Protein AF-M1BU02-F1 (afdb_monomer)

Sequence (91 aa):
MASSAEQEFAAQCRANLNRVPRCRNLWDTKMASRVGDKLGDRLSEVGVHNVEIDVEEELNRPVHYRQMVAPLFESVKRKGIAVVGADKLVF

Structure (mmCIF, N/CA/C/O backbone):
data_AF-M1BU02-F1
#
_entry.id   AF-M1BU02-F1
#
loop_
_atom_site.group_PDB
_atom_site.id
_atom_site.type_symbol
_atom_site.label_atom_id
_atom_site.label_alt_id
_atom_site.label_comp_id
_atom_site.label_asym_id
_atom_site.label_entity_id
_atom_site.label_seq_id
_atom_site.pdbx_PDB_ins_code
_atom_site.Cartn_x
_atom_site.Cartn_y
_atom_site.Cartn_z
_atom_site.occupancy
_atom_site.B_iso_or_equiv
_atom_site.auth_seq_id
_atom_site.auth_comp_id
_atom_site.auth_asym_id
_atom_site.auth_atom_id
_atom_site.pdbx_PDB_model_num
ATOM 1 N N . MET A 1 1 ? -7.107 10.014 2.689 1.00 84.44 1 MET A N 1
ATOM 2 C CA . MET A 1 1 ? -5.843 10.170 1.933 1.00 84.44 1 MET A CA 1
ATOM 3 C C . MET A 1 1 ? -4.694 9.738 2.833 1.00 84.44 1 MET A C 1
ATOM 5 O O . MET A 1 1 ? -4.784 10.001 4.027 1.00 84.44 1 MET A O 1
ATOM 9 N N . ALA A 1 2 ? -3.690 9.050 2.284 1.00 85.38 2 ALA A N 1
ATOM 10 C CA . ALA A 1 2 ? -2.460 8.671 2.981 1.00 85.38 2 ALA A CA 1
ATOM 11 C C . ALA A 1 2 ? -1.266 8.938 2.048 1.00 85.38 2 ALA A C 1
ATOM 13 O O . ALA A 1 2 ? -1.269 8.471 0.91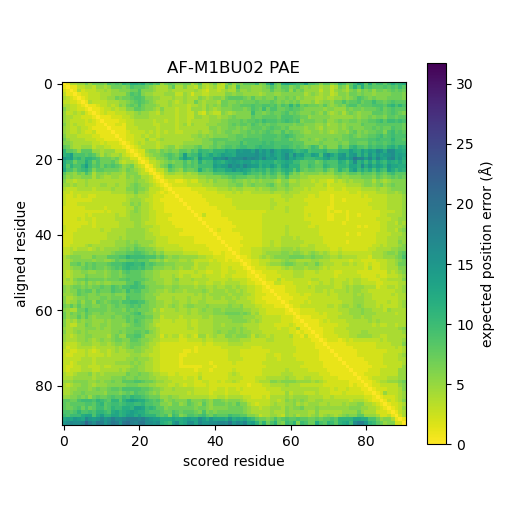0 1.00 85.38 2 ALA A O 1
ATOM 14 N N . SER A 1 3 ? -0.276 9.708 2.496 1.00 87.62 3 SER A N 1
ATOM 15 C CA . SER A 1 3 ? 0.893 10.092 1.692 1.00 87.62 3 SER A CA 1
ATOM 16 C C . SER A 1 3 ? 2.177 10.134 2.516 1.00 87.62 3 SER A C 1
ATOM 18 O O . SER A 1 3 ? 2.161 10.514 3.684 1.00 87.62 3 SER A O 1
ATOM 20 N N . SER A 1 4 ? 3.317 9.833 1.886 1.00 83.94 4 SER A N 1
ATOM 21 C CA . SER A 1 4 ? 4.650 9.959 2.497 1.00 83.94 4 SER A CA 1
ATOM 22 C C . SER A 1 4 ? 5.037 11.402 2.851 1.00 83.94 4 SER A C 1
ATOM 24 O O . SER A 1 4 ? 5.985 11.613 3.608 1.00 83.94 4 SER A O 1
ATOM 26 N N . ALA A 1 5 ? 4.310 12.400 2.335 1.00 83.44 5 ALA A N 1
ATOM 27 C CA . ALA A 1 5 ? 4.505 13.812 2.666 1.00 83.44 5 ALA A CA 1
ATOM 28 C C . ALA A 1 5 ? 3.906 14.215 4.028 1.00 83.44 5 ALA A C 1
ATOM 30 O O . ALA A 1 5 ? 4.141 15.328 4.501 1.00 83.44 5 ALA A O 1
ATOM 31 N N . GLU A 1 6 ? 3.126 13.342 4.665 1.00 87.19 6 GLU A N 1
ATOM 32 C CA . GLU A 1 6 ? 2.483 13.655 5.938 1.00 87.19 6 GLU A CA 1
ATOM 33 C C . GLU A 1 6 ? 3.486 13.732 7.099 1.00 87.19 6 GLU A C 1
ATOM 35 O O . GLU A 1 6 ? 4.530 13.070 7.123 1.00 87.19 6 GLU A O 1
ATOM 40 N N . GLN A 1 7 ? 3.153 14.545 8.105 1.00 84.31 7 GLN A N 1
ATOM 41 C CA . GLN A 1 7 ? 4.049 14.877 9.217 1.00 84.31 7 GLN A CA 1
ATOM 42 C C . GLN A 1 7 ? 4.542 13.644 9.997 1.00 84.31 7 GLN A C 1
ATOM 44 O O . GLN A 1 7 ? 5.682 13.620 10.459 1.00 84.31 7 GLN A O 1
ATOM 49 N N . GLU A 1 8 ? 3.723 12.596 10.087 1.00 85.50 8 GLU A N 1
ATOM 50 C CA . GLU A 1 8 ? 4.040 11.322 10.751 1.00 85.50 8 GLU A CA 1
ATOM 51 C C . GLU A 1 8 ? 5.175 10.533 10.067 1.00 85.50 8 GLU A C 1
ATOM 53 O O . GLU A 1 8 ? 5.852 9.712 10.700 1.00 85.50 8 GLU A O 1
ATOM 58 N N . PHE A 1 9 ? 5.414 10.795 8.779 1.00 86.38 9 PHE A N 1
ATOM 59 C CA . PHE A 1 9 ? 6.475 10.174 7.983 1.00 86.38 9 PHE A CA 1
ATOM 60 C C . PHE A 1 9 ? 7.691 11.089 7.806 1.00 86.38 9 PHE A C 1
ATOM 62 O O . PHE A 1 9 ? 8.799 10.604 7.557 1.00 86.38 9 PHE A O 1
ATOM 69 N N . ALA A 1 10 ? 7.528 12.398 8.028 1.00 85.62 10 ALA A N 1
ATOM 70 C CA . ALA A 1 10 ? 8.583 13.395 7.865 1.00 85.62 10 ALA A CA 1
ATOM 71 C C . ALA A 1 10 ? 9.851 13.075 8.677 1.00 85.62 10 ALA A C 1
ATOM 73 O O . ALA A 1 10 ? 10.960 13.325 8.206 1.00 85.62 10 ALA A O 1
ATOM 74 N N . ALA A 1 11 ? 9.716 12.489 9.871 1.00 85.56 11 ALA A N 1
ATOM 75 C CA . ALA A 1 11 ? 10.858 12.077 10.689 1.00 85.56 11 ALA A CA 1
ATOM 76 C C . ALA A 1 11 ? 11.721 11.005 9.998 1.00 85.56 11 ALA A C 1
ATOM 78 O O . ALA A 1 11 ? 12.948 11.108 9.996 1.00 85.56 11 ALA A O 1
ATOM 79 N N . GLN A 1 12 ? 11.091 10.013 9.360 1.00 83.19 12 GLN A N 1
ATOM 80 C CA . GLN A 1 12 ? 11.795 8.954 8.632 1.00 83.19 12 GLN A CA 1
ATOM 81 C C . GLN A 1 12 ? 12.425 9.498 7.342 1.00 83.19 12 GLN A C 1
ATOM 83 O O . GLN A 1 12 ? 13.583 9.199 7.056 1.00 83.19 12 GLN A O 1
ATOM 88 N N . CYS A 1 13 ? 11.724 10.382 6.623 1.00 81.88 13 CYS A N 1
ATOM 89 C CA . CYS A 1 13 ? 12.281 11.076 5.459 1.00 81.88 13 CYS A CA 1
ATOM 90 C C . CYS A 1 13 ? 13.524 11.905 5.831 1.00 81.88 13 CYS A C 1
ATOM 92 O O . CYS A 1 13 ? 14.561 11.795 5.178 1.00 81.88 13 CYS A O 1
ATOM 94 N N . ARG A 1 14 ? 13.468 12.680 6.924 1.00 85.19 14 ARG A N 1
ATOM 95 C CA . ARG A 1 14 ? 14.618 13.453 7.432 1.00 85.19 14 ARG A CA 1
ATOM 96 C C . ARG A 1 14 ? 15.783 12.553 7.840 1.00 85.19 14 ARG A C 1
ATOM 98 O O . ARG A 1 14 ? 16.927 12.873 7.531 1.00 85.19 14 ARG A O 1
ATOM 105 N N . ALA A 1 15 ? 15.509 11.425 8.496 1.00 84.50 15 ALA A N 1
ATOM 106 C CA . ALA A 1 15 ? 16.544 10.464 8.872 1.00 84.50 15 ALA A CA 1
ATOM 107 C C . ALA A 1 15 ? 17.274 9.890 7.643 1.00 84.50 15 ALA A C 1
ATOM 109 O O . ALA A 1 15 ? 18.500 9.794 7.653 1.00 84.50 15 ALA A O 1
ATOM 110 N N . ASN A 1 16 ? 16.546 9.573 6.568 1.00 82.62 16 ASN A N 1
ATOM 111 C CA . ASN A 1 16 ? 17.134 9.074 5.321 1.00 82.62 16 ASN A CA 1
ATOM 112 C C . ASN A 1 16 ? 17.971 10.144 4.591 1.00 82.62 16 ASN A C 1
ATOM 114 O O . ASN A 1 16 ? 19.036 9.825 4.059 1.00 82.62 16 ASN A O 1
ATOM 118 N N . LEU A 1 17 ? 17.546 11.413 4.626 1.00 83.25 17 LEU A N 1
ATOM 119 C CA . LEU A 1 17 ? 18.295 12.539 4.048 1.00 83.25 17 LEU A CA 1
ATOM 120 C C . LEU A 1 17 ? 19.589 12.866 4.809 1.00 83.25 17 LEU A C 1
ATOM 122 O O . LEU A 1 17 ? 20.574 13.280 4.196 1.00 83.25 17 LEU A O 1
ATOM 126 N N . ASN A 1 18 ? 19.592 12.678 6.131 1.00 84.44 18 ASN A N 1
ATOM 127 C CA . ASN A 1 18 ? 20.720 13.017 7.003 1.00 84.44 18 ASN A CA 1
ATOM 128 C C . ASN A 1 18 ? 21.753 11.882 7.157 1.00 84.44 18 ASN A C 1
ATOM 130 O O . ASN A 1 18 ? 22.746 12.057 7.861 1.00 84.44 18 ASN A O 1
ATOM 134 N N . ARG A 1 19 ? 21.550 10.723 6.514 1.00 81.75 19 ARG A N 1
ATOM 135 C CA . ARG A 1 19 ? 22.510 9.603 6.512 1.00 81.75 19 ARG A CA 1
ATOM 136 C C . ARG A 1 19 ? 23.677 9.840 5.546 1.00 81.75 19 ARG A C 1
ATOM 138 O O . ARG A 1 19 ? 23.538 10.547 4.551 1.00 81.75 19 ARG A O 1
ATOM 145 N N . VAL A 1 20 ? 24.825 9.216 5.828 1.00 84.00 20 VAL A N 1
ATOM 146 C CA . VAL A 1 20 ? 25.992 9.167 4.929 1.00 84.00 20 VAL A CA 1
ATOM 147 C C . VAL A 1 20 ? 26.314 7.694 4.630 1.00 84.00 20 VAL A C 1
ATOM 149 O O . VAL A 1 20 ? 26.572 6.953 5.578 1.00 84.00 20 VAL A O 1
ATOM 152 N N . PRO A 1 21 ? 26.290 7.257 3.354 1.00 79.38 21 PRO A N 1
ATOM 153 C CA . PRO A 1 21 ? 25.956 8.040 2.159 1.00 79.38 21 PRO A CA 1
ATOM 154 C C . PRO A 1 21 ? 24.479 8.471 2.138 1.00 79.38 21 PRO A C 1
ATOM 156 O O . PRO A 1 21 ? 23.602 7.772 2.649 1.00 79.38 21 PRO A O 1
ATOM 159 N N . ARG A 1 22 ? 24.206 9.647 1.556 1.00 77.44 22 ARG A N 1
ATOM 160 C CA . ARG A 1 22 ? 22.844 10.200 1.472 1.00 77.44 22 ARG A CA 1
ATOM 161 C C . ARG A 1 22 ? 21.959 9.294 0.624 1.00 77.44 22 ARG A C 1
ATOM 163 O O . ARG A 1 22 ? 22.246 9.078 -0.552 1.00 77.44 22 ARG A O 1
ATOM 170 N N . CYS A 1 23 ? 20.850 8.825 1.191 1.00 74.25 23 CYS A N 1
ATOM 171 C CA . CYS A 1 23 ? 19.823 8.130 0.423 1.00 74.25 23 CYS A CA 1
ATOM 172 C C . CYS A 1 23 ? 18.938 9.153 -0.291 1.00 74.25 23 CYS A C 1
ATOM 174 O O . CYS A 1 23 ? 18.199 9.904 0.341 1.00 74.25 23 CYS A O 1
ATOM 176 N N . ARG A 1 24 ? 19.007 9.173 -1.627 1.00 75.38 24 ARG A N 1
ATOM 177 C CA . ARG A 1 24 ? 18.074 9.945 -2.464 1.00 75.38 24 ARG A CA 1
ATOM 178 C C . ARG A 1 24 ? 16.708 9.275 -2.602 1.00 75.38 24 ARG A C 1
ATOM 180 O O . ARG A 1 24 ? 15.735 9.968 -2.877 1.00 75.38 24 ARG A O 1
ATOM 187 N N . ASN A 1 25 ? 16.631 7.957 -2.410 1.00 78.88 25 ASN A N 1
ATOM 188 C CA . ASN A 1 25 ? 15.358 7.255 -2.421 1.00 78.88 25 ASN A CA 1
ATOM 189 C C . ASN A 1 25 ? 14.706 7.336 -1.034 1.00 78.88 25 ASN A C 1
ATOM 191 O O . ASN A 1 25 ? 15.190 6.735 -0.076 1.00 78.88 25 ASN A O 1
ATOM 195 N N . LEU A 1 26 ? 13.631 8.117 -0.934 1.00 82.38 26 LEU A N 1
ATOM 196 C CA . LEU A 1 26 ? 12.822 8.243 0.283 1.00 82.38 26 LEU A CA 1
ATOM 197 C C . LEU A 1 26 ? 11.702 7.200 0.346 1.00 82.38 26 LEU A C 1
ATOM 199 O O . LEU A 1 26 ? 11.075 7.040 1.392 1.00 82.38 26 LEU A O 1
ATOM 203 N N . TRP A 1 27 ? 11.459 6.508 -0.766 1.00 86.00 27 TRP A N 1
ATOM 204 C CA . TRP A 1 27 ? 10.451 5.474 -0.885 1.00 86.00 27 TRP A CA 1
ATOM 205 C C . TRP A 1 27 ? 11.104 4.101 -0.708 1.00 86.00 27 TRP A C 1
ATOM 207 O O . TRP A 1 27 ? 11.654 3.519 -1.643 1.00 86.00 27 TRP A O 1
ATOM 217 N N . ASP A 1 28 ? 11.081 3.611 0.531 1.00 86.81 28 ASP A N 1
ATOM 218 C CA . ASP A 1 28 ? 11.542 2.274 0.902 1.00 86.81 28 ASP A CA 1
ATOM 219 C C . ASP A 1 28 ? 10.355 1.351 1.244 1.00 86.81 28 ASP A C 1
ATOM 221 O O . ASP A 1 28 ? 9.227 1.799 1.465 1.00 86.81 28 ASP A O 1
ATOM 225 N N . THR A 1 29 ? 10.610 0.042 1.311 1.00 87.69 29 THR A N 1
ATOM 226 C CA . THR A 1 29 ? 9.615 -0.989 1.667 1.00 87.69 29 THR A CA 1
ATOM 227 C C . THR A 1 29 ? 8.880 -0.662 2.973 1.00 87.69 29 THR A C 1
ATOM 229 O O . THR A 1 29 ? 7.683 -0.914 3.097 1.00 87.69 29 THR A O 1
ATOM 232 N N . LYS A 1 30 ? 9.583 -0.067 3.947 1.00 88.81 30 LYS A N 1
ATOM 233 C CA . LYS A 1 30 ? 9.036 0.285 5.263 1.00 88.81 30 LYS A CA 1
ATOM 234 C C . LYS A 1 30 ? 8.115 1.505 5.194 1.00 88.81 30 LYS A C 1
ATOM 236 O O . LYS A 1 30 ? 7.122 1.570 5.910 1.00 88.81 30 LYS A O 1
ATOM 241 N N . MET A 1 31 ? 8.443 2.487 4.366 1.00 90.12 31 MET A N 1
ATOM 242 C CA . MET A 1 31 ? 7.613 3.652 4.102 1.00 90.12 31 MET A CA 1
ATOM 243 C C . MET A 1 31 ? 6.342 3.219 3.378 1.00 90.12 31 MET A C 1
ATOM 245 O O . MET A 1 31 ? 5.252 3.565 3.823 1.00 90.12 31 MET A O 1
ATOM 249 N N . ALA A 1 32 ? 6.480 2.394 2.336 1.00 91.88 32 ALA A N 1
ATOM 250 C CA . ALA A 1 32 ? 5.357 1.831 1.595 1.00 91.88 32 ALA A CA 1
ATOM 251 C C . ALA A 1 32 ? 4.391 1.073 2.521 1.00 91.88 32 ALA A C 1
ATOM 253 O O . ALA A 1 32 ? 3.189 1.333 2.488 1.00 91.88 32 ALA A O 1
ATOM 254 N N . SER A 1 33 ? 4.907 0.215 3.411 1.00 92.50 33 SER A N 1
ATOM 255 C CA . SER A 1 33 ? 4.065 -0.506 4.371 1.00 92.50 33 SER A CA 1
ATOM 256 C C . SER A 1 33 ? 3.381 0.433 5.368 1.00 92.50 33 SER A C 1
ATOM 258 O O . SER A 1 33 ? 2.191 0.302 5.603 1.00 92.50 33 SER A O 1
ATOM 260 N N . ARG A 1 34 ? 4.085 1.424 5.933 1.00 92.88 34 ARG A N 1
ATOM 261 C CA . ARG A 1 34 ? 3.472 2.344 6.911 1.00 92.88 34 ARG A CA 1
ATOM 262 C C . ARG A 1 34 ? 2.401 3.243 6.287 1.00 92.88 34 ARG A C 1
ATOM 264 O O . ARG A 1 34 ? 1.401 3.544 6.936 1.00 92.88 34 ARG A O 1
ATOM 271 N N . VAL A 1 35 ? 2.613 3.687 5.048 1.00 93.88 35 VAL A N 1
ATOM 272 C CA . VAL A 1 35 ? 1.600 4.432 4.287 1.00 93.88 35 VAL A CA 1
ATOM 273 C C . VAL A 1 35 ? 0.404 3.525 3.988 1.00 93.88 35 VAL A C 1
ATOM 275 O O . VAL A 1 35 ? -0.731 3.967 4.150 1.00 93.88 35 VAL A O 1
ATOM 278 N N . GLY A 1 36 ? 0.649 2.260 3.629 1.00 94.38 36 GLY A N 1
ATOM 279 C CA . GLY A 1 36 ? -0.388 1.240 3.462 1.00 94.38 36 GLY A CA 1
ATOM 280 C C . GLY A 1 36 ? -1.217 1.015 4.727 1.00 94.38 36 GLY A C 1
ATOM 281 O O . GLY A 1 36 ? -2.441 0.994 4.646 1.00 94.38 36 GLY A O 1
ATOM 282 N N . ASP A 1 37 ? -0.581 0.951 5.901 1.00 94.38 37 ASP A N 1
ATOM 283 C CA . ASP A 1 37 ? -1.274 0.681 7.166 1.00 94.38 37 ASP A CA 1
ATOM 284 C C . ASP A 1 37 ? -2.250 1.818 7.465 1.00 94.38 37 ASP A C 1
ATOM 286 O O . ASP A 1 37 ? -3.418 1.583 7.771 1.00 94.38 37 ASP A O 1
ATOM 290 N N . LYS A 1 38 ? -1.777 3.057 7.289 1.00 94.94 38 LYS A N 1
ATOM 291 C CA . LYS A 1 38 ? -2.589 4.261 7.455 1.00 94.94 38 LYS A CA 1
ATOM 292 C C . LYS A 1 38 ? -3.714 4.339 6.432 1.00 94.94 38 LYS A C 1
ATOM 294 O O . LYS A 1 38 ? -4.829 4.726 6.775 1.00 94.94 38 LYS A O 1
ATOM 299 N N . LEU A 1 39 ? -3.431 4.005 5.173 1.00 94.75 39 LEU A N 1
ATOM 300 C CA . LEU A 1 39 ? -4.451 3.955 4.133 1.00 94.75 39 LEU A CA 1
ATOM 301 C C . LEU A 1 39 ? -5.537 2.942 4.502 1.00 94.75 39 LEU A C 1
ATOM 303 O O . LEU A 1 39 ? -6.718 3.256 4.382 1.00 94.75 39 LEU A O 1
ATOM 307 N N . GLY A 1 40 ? -5.134 1.775 5.002 1.00 94.69 40 GLY A N 1
ATOM 308 C CA . GLY A 1 40 ? -6.046 0.738 5.452 1.00 94.69 40 GLY A CA 1
ATOM 309 C C . GLY A 1 40 ? -6.920 1.184 6.623 1.00 94.69 40 GLY A C 1
ATOM 310 O O . GLY A 1 40 ? -8.138 1.050 6.561 1.00 94.69 40 GLY A O 1
ATOM 311 N N . ASP A 1 41 ? -6.328 1.808 7.643 1.00 94.31 41 ASP A N 1
ATOM 312 C CA . ASP A 1 41 ? -7.083 2.350 8.780 1.00 94.31 41 ASP A CA 1
ATOM 313 C C . ASP A 1 41 ? -8.131 3.376 8.314 1.00 94.31 41 ASP A C 1
ATOM 315 O O . ASP A 1 41 ? -9.300 3.291 8.686 1.00 94.31 41 ASP A O 1
ATOM 319 N N . ARG A 1 42 ? -7.760 4.287 7.402 1.00 94.00 42 ARG A N 1
ATOM 320 C CA . ARG A 1 42 ? -8.691 5.285 6.844 1.00 94.00 42 ARG A CA 1
ATOM 321 C C . ARG A 1 42 ? -9.807 4.678 6.003 1.00 94.00 42 ARG A C 1
ATOM 323 O O . ARG A 1 42 ? -10.936 5.151 6.070 1.00 94.00 42 ARG A O 1
ATOM 330 N N . LEU A 1 43 ? -9.509 3.672 5.189 1.00 94.38 43 LEU A N 1
ATOM 331 C CA . LEU A 1 43 ? -10.525 2.982 4.393 1.00 94.38 43 LEU A CA 1
ATOM 332 C C . LEU A 1 43 ? -11.511 2.242 5.303 1.00 94.38 43 LEU A C 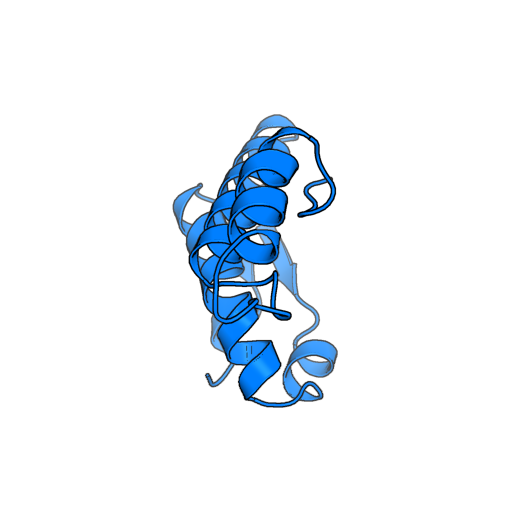1
ATOM 334 O O . LEU A 1 43 ? -12.720 2.341 5.095 1.00 94.38 43 LEU A O 1
ATOM 338 N N . SER A 1 44 ? -11.009 1.599 6.360 1.00 93.62 44 SER 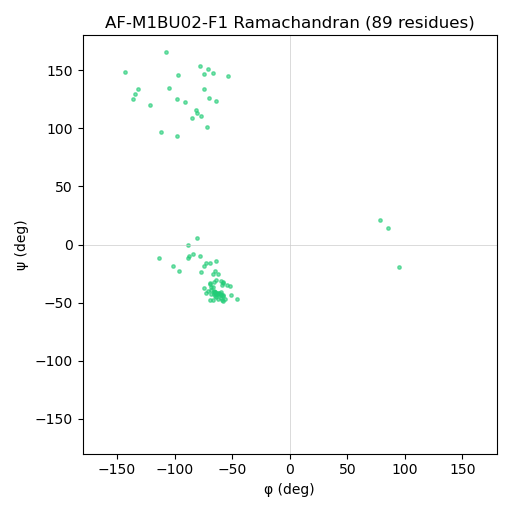A N 1
ATOM 339 C CA . SER A 1 44 ? -11.846 0.940 7.360 1.00 93.62 44 SER A CA 1
ATOM 340 C C . SER A 1 44 ? -12.726 1.927 8.132 1.00 93.62 44 SER A C 1
ATOM 342 O O . SER A 1 44 ? -13.896 1.631 8.354 1.00 93.62 44 SER A O 1
ATOM 344 N N . GLU A 1 45 ? -12.206 3.096 8.522 1.00 94.00 45 GLU A N 1
ATOM 345 C CA . GLU A 1 45 ? -12.985 4.160 9.183 1.00 94.00 45 GLU A CA 1
ATOM 346 C C . GLU A 1 45 ? -14.161 4.644 8.322 1.00 94.00 45 GLU A C 1
ATOM 348 O O . GLU A 1 45 ? -15.224 4.973 8.845 1.00 94.00 45 GLU A O 1
ATOM 353 N N . VAL A 1 46 ? -13.980 4.678 6.999 1.00 93.56 46 VAL A N 1
ATOM 354 C CA . VAL A 1 46 ? -15.011 5.096 6.034 1.00 93.56 46 VAL A CA 1
ATOM 355 C C . VAL A 1 46 ? -15.962 3.941 5.670 1.00 93.56 46 VAL A C 1
ATOM 357 O O . VAL A 1 46 ? -16.980 4.163 5.019 1.00 93.56 46 VAL A O 1
ATOM 360 N N . GLY A 1 47 ? -15.677 2.709 6.105 1.00 92.56 47 GLY A N 1
ATOM 361 C CA . GLY A 1 47 ? -16.477 1.523 5.778 1.00 92.56 47 GLY A CA 1
ATOM 362 C C . GLY A 1 47 ? -16.215 0.966 4.375 1.00 92.56 47 GLY A C 1
ATOM 363 O O . GLY A 1 47 ? -17.059 0.270 3.812 1.00 92.56 47 GLY A O 1
ATOM 364 N N . VAL A 1 48 ? -15.059 1.278 3.782 1.00 93.94 48 VAL A N 1
ATOM 365 C CA . VAL A 1 48 ? -14.633 0.717 2.496 1.00 93.94 48 VAL A CA 1
ATOM 366 C C . VAL A 1 48 ? -13.822 -0.549 2.745 1.00 93.94 48 VAL A C 1
ATOM 368 O O . VAL A 1 48 ? -12.787 -0.520 3.405 1.00 93.94 48 VAL A O 1
ATOM 371 N N . HIS A 1 49 ? -14.274 -1.658 2.162 1.00 91.44 49 HIS A N 1
ATOM 372 C CA . HIS A 1 49 ? -13.639 -2.971 2.324 1.00 91.44 49 HIS A CA 1
ATOM 373 C C . HIS A 1 49 ? -13.021 -3.518 1.038 1.00 91.44 49 HIS A C 1
ATOM 375 O O . HIS A 1 49 ? -12.289 -4.503 1.092 1.00 91.44 49 HIS A O 1
ATOM 381 N N . ASN A 1 50 ? -13.307 -2.901 -0.110 1.00 93.06 50 ASN A N 1
ATOM 382 C CA . ASN A 1 50 ? -12.821 -3.355 -1.404 1.00 93.06 50 ASN A CA 1
ATOM 383 C C . ASN A 1 50 ? -12.288 -2.179 -2.222 1.00 93.06 50 ASN A C 1
ATOM 385 O O . ASN A 1 50 ? -12.973 -1.167 -2.369 1.00 93.06 50 ASN A O 1
ATOM 389 N N . VAL A 1 51 ? -11.075 -2.327 -2.744 1.00 91.94 51 VAL A N 1
ATOM 390 C CA . VAL A 1 51 ? -10.399 -1.344 -3.590 1.00 91.94 51 VAL A CA 1
ATOM 391 C C . VAL A 1 51 ? -9.841 -2.066 -4.807 1.00 91.94 51 VAL A C 1
ATOM 393 O O . VAL A 1 51 ? -9.221 -3.119 -4.683 1.00 91.94 51 VAL A O 1
ATOM 396 N N . GLU A 1 52 ? -10.052 -1.495 -5.984 1.00 93.44 52 GLU A N 1
ATOM 397 C CA . GLU A 1 52 ? -9.505 -2.001 -7.238 1.00 93.44 52 GLU A CA 1
ATOM 398 C C . GLU A 1 52 ? -8.346 -1.114 -7.684 1.00 93.44 52 GLU A C 1
ATOM 400 O O . GLU A 1 52 ? -8.430 0.114 -7.603 1.00 93.44 52 GLU A O 1
ATOM 405 N N . ILE A 1 53 ? -7.252 -1.743 -8.109 1.00 91.31 53 ILE A N 1
ATOM 406 C CA . ILE A 1 53 ? -6.120 -1.037 -8.708 1.00 91.31 53 ILE A CA 1
ATOM 407 C C . ILE A 1 53 ? -6.221 -1.086 -10.229 1.00 91.31 53 ILE A C 1
ATOM 409 O O . ILE A 1 53 ? -6.640 -2.096 -10.797 1.00 91.31 53 ILE A O 1
ATOM 413 N N . ASP A 1 54 ? -5.770 -0.021 -10.886 1.00 91.31 54 ASP A N 1
ATOM 414 C CA . ASP A 1 54 ? -5.545 -0.050 -12.326 1.00 91.31 54 ASP A CA 1
ATOM 415 C C . ASP A 1 54 ? -4.309 -0.913 -12.622 1.00 91.31 54 ASP A C 1
ATOM 417 O O . ASP A 1 54 ? -3.156 -0.518 -12.430 1.00 91.31 54 ASP A O 1
ATOM 421 N N . VAL A 1 55 ? -4.569 -2.151 -13.040 1.00 89.56 55 VAL A N 1
ATOM 422 C CA . VAL A 1 55 ? -3.521 -3.131 -13.331 1.00 89.56 55 VAL A CA 1
ATOM 423 C C . VAL A 1 55 ? -2.739 -2.738 -14.583 1.00 89.56 55 VAL A C 1
ATOM 425 O O . VAL A 1 55 ? -1.538 -2.998 -14.642 1.00 89.56 55 VAL A O 1
ATOM 428 N N . GLU A 1 56 ? -3.381 -2.115 -15.575 1.00 90.38 56 GLU A N 1
ATOM 429 C CA . GLU A 1 56 ? -2.694 -1.694 -16.798 1.00 90.38 56 GLU A CA 1
ATOM 430 C C . GLU A 1 56 ? -1.711 -0.565 -16.496 1.00 90.38 56 GLU A C 1
ATOM 432 O O . GLU A 1 56 ? -0.565 -0.611 -16.952 1.00 90.38 56 GLU A O 1
ATOM 437 N N . GLU A 1 57 ? -2.112 0.404 -15.668 1.00 89.56 57 GLU A N 1
ATOM 438 C CA . GLU A 1 57 ? -1.214 1.468 -15.218 1.00 89.56 57 GLU A CA 1
ATOM 439 C C . GLU A 1 57 ? 0.014 0.889 -14.499 1.00 89.56 57 GLU A C 1
ATOM 441 O O . GLU A 1 57 ? 1.151 1.230 -14.837 1.00 89.56 57 GLU A O 1
ATOM 446 N N . GLU A 1 58 ? -0.192 -0.025 -13.547 1.00 87.56 58 GLU A N 1
ATOM 447 C CA . GLU A 1 58 ? 0.905 -0.603 -12.769 1.00 87.56 58 GLU A CA 1
ATOM 448 C C . GLU A 1 58 ? 1.826 -1.499 -13.610 1.00 87.56 58 GLU A C 1
ATOM 450 O O . GLU A 1 58 ? 3.048 -1.426 -13.461 1.00 87.56 58 GLU A O 1
ATOM 455 N N . LEU A 1 59 ? 1.292 -2.302 -14.538 1.00 87.88 59 LEU A N 1
ATOM 456 C CA . LEU A 1 59 ? 2.099 -3.147 -15.430 1.00 87.88 59 LEU A CA 1
ATOM 457 C C . LEU A 1 59 ? 2.966 -2.332 -16.397 1.00 87.88 59 LEU A C 1
ATOM 459 O O . LEU A 1 59 ? 4.082 -2.756 -16.713 1.00 87.88 59 LEU A O 1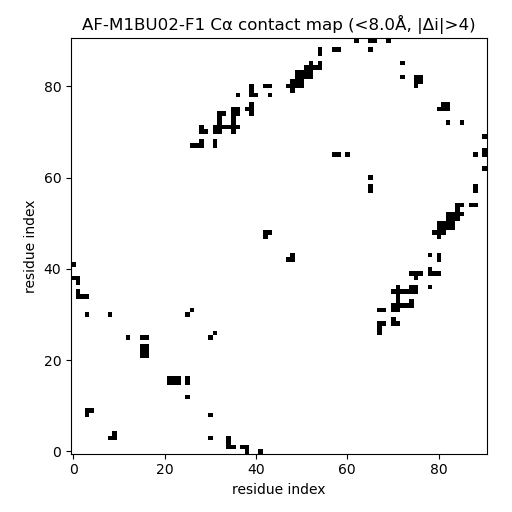
ATOM 463 N N . ASN A 1 60 ? 2.492 -1.156 -16.814 1.00 89.75 60 ASN A N 1
ATOM 464 C CA . ASN A 1 60 ? 3.261 -0.219 -17.632 1.00 89.75 60 ASN A CA 1
ATOM 465 C C . ASN A 1 60 ? 4.425 0.428 -16.861 1.00 89.75 60 ASN A C 1
ATOM 467 O O . ASN A 1 60 ? 5.347 0.974 -17.476 1.00 89.75 60 ASN A O 1
ATOM 471 N N . ARG A 1 61 ? 4.440 0.355 -15.520 1.00 87.44 61 ARG A N 1
ATOM 472 C CA . ARG A 1 61 ? 5.567 0.851 -14.725 1.00 87.44 61 ARG A CA 1
ATOM 473 C C . ARG A 1 61 ? 6.777 -0.093 -14.813 1.00 87.44 61 ARG A C 1
ATOM 475 O O . ARG A 1 61 ? 6.637 -1.325 -14.831 1.00 87.44 61 ARG A O 1
ATOM 482 N N . PRO A 1 62 ? 8.006 0.455 -14.765 1.00 89.12 62 PRO A N 1
ATOM 483 C CA . PRO A 1 62 ? 9.214 -0.350 -14.618 1.00 89.12 62 PRO A CA 1
ATOM 484 C C . PRO A 1 62 ? 9.147 -1.291 -13.404 1.00 89.12 62 PRO A C 1
ATOM 486 O O . PRO A 1 62 ? 8.628 -0.922 -12.350 1.00 89.12 62 PRO A O 1
ATOM 489 N N . VAL A 1 63 ? 9.730 -2.488 -13.533 1.00 86.75 63 VAL A N 1
ATOM 490 C CA . VAL A 1 63 ? 9.682 -3.562 -12.513 1.00 86.75 63 VAL A CA 1
ATOM 491 C C . VAL A 1 63 ? 10.094 -3.070 -11.122 1.00 86.75 63 VAL A C 1
ATOM 493 O O . VAL A 1 63 ? 9.419 -3.355 -10.138 1.00 86.75 63 VAL A O 1
ATOM 496 N N . HIS A 1 64 ? 11.156 -2.267 -11.033 1.00 84.94 64 HIS A N 1
ATOM 497 C CA . HIS A 1 64 ? 11.642 -1.747 -9.753 1.00 84.94 64 HIS A CA 1
ATOM 498 C C . HIS A 1 64 ? 10.632 -0.822 -9.054 1.00 84.94 64 HIS A C 1
ATOM 500 O O . HIS A 1 64 ? 10.587 -0.799 -7.828 1.00 84.94 64 HIS A O 1
ATOM 506 N N . TYR A 1 65 ? 9.794 -0.088 -9.796 1.00 84.06 65 TYR A N 1
ATOM 507 C CA . TYR A 1 65 ? 8.710 0.696 -9.198 1.00 84.06 65 TYR A CA 1
ATOM 508 C C . TYR A 1 65 ? 7.577 -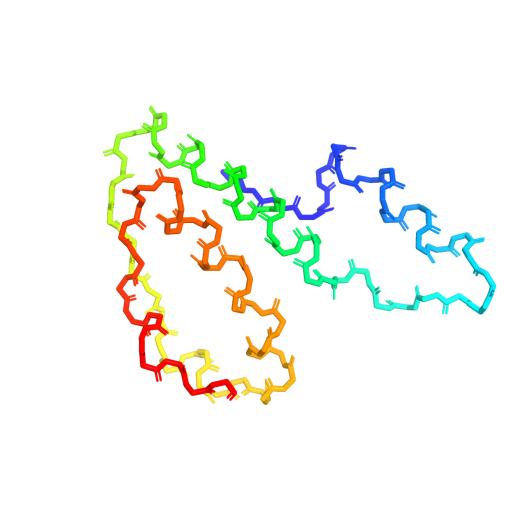0.203 -8.710 1.00 84.06 65 TYR A C 1
ATOM 510 O O . TYR A 1 65 ? 7.112 -0.009 -7.592 1.00 84.06 65 TYR A O 1
ATOM 518 N N . ARG A 1 66 ? 7.199 -1.235 -9.474 1.00 86.75 66 ARG A N 1
ATOM 519 C CA . ARG A 1 66 ? 6.181 -2.209 -9.043 1.00 86.75 66 ARG A CA 1
ATOM 520 C C . ARG A 1 66 ? 6.574 -2.907 -7.742 1.00 86.75 66 ARG A C 1
ATOM 522 O O . ARG A 1 66 ? 5.795 -2.927 -6.791 1.00 86.75 66 ARG A O 1
ATOM 529 N N . GLN A 1 67 ? 7.812 -3.395 -7.659 1.00 86.06 67 GLN A N 1
ATOM 530 C CA . GLN A 1 67 ? 8.350 -4.029 -6.449 1.00 86.06 67 GLN A CA 1
ATOM 531 C C . GLN A 1 67 ? 8.299 -3.104 -5.225 1.00 86.06 67 GLN A C 1
ATOM 533 O O . GLN A 1 67 ? 8.080 -3.560 -4.105 1.00 86.06 67 GLN A O 1
ATOM 538 N N . MET A 1 68 ? 8.462 -1.794 -5.425 1.00 85.38 68 MET A N 1
ATOM 539 C CA . MET A 1 68 ? 8.391 -0.807 -4.348 1.00 85.38 68 MET A CA 1
ATOM 540 C C . MET A 1 68 ? 6.965 -0.524 -3.849 1.00 85.38 68 MET A C 1
ATOM 542 O O . MET A 1 68 ? 6.816 0.016 -2.751 1.00 85.38 68 MET A O 1
ATOM 546 N N . VAL A 1 69 ? 5.928 -0.858 -4.620 1.00 87.75 69 VAL A N 1
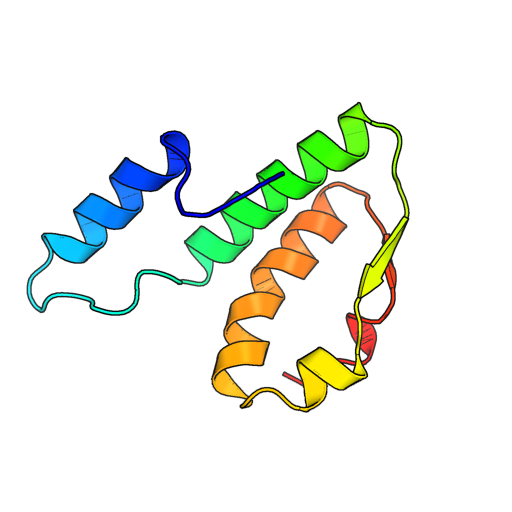ATOM 547 C CA . VAL A 1 69 ? 4.518 -0.658 -4.238 1.00 87.75 69 VAL A CA 1
ATOM 548 C C . VAL A 1 69 ? 3.911 -1.930 -3.635 1.00 87.75 69 VAL A C 1
ATOM 550 O O . VAL A 1 69 ? 2.998 -1.838 -2.818 1.00 87.75 69 VAL A O 1
ATOM 553 N N . ALA A 1 70 ? 4.470 -3.112 -3.919 1.00 89.62 70 ALA A N 1
ATOM 554 C CA . ALA A 1 70 ? 4.026 -4.382 -3.329 1.00 89.62 70 ALA A CA 1
ATOM 555 C C . ALA A 1 70 ? 3.792 -4.330 -1.797 1.00 89.62 70 ALA A C 1
ATOM 557 O O . ALA A 1 70 ? 2.715 -4.732 -1.345 1.00 89.62 70 ALA A O 1
ATOM 558 N N . PRO A 1 71 ? 4.705 -3.757 -0.978 1.00 92.12 71 PRO A N 1
ATOM 559 C CA . PRO A 1 71 ? 4.541 -3.715 0.478 1.00 92.12 71 PRO A CA 1
ATOM 560 C C . PRO A 1 71 ? 3.373 -2.835 0.938 1.00 92.12 71 PRO A C 1
ATOM 562 O O . PRO A 1 71 ? 2.833 -3.049 2.024 1.00 92.12 71 PRO A O 1
ATOM 565 N N . LEU A 1 72 ? 2.983 -1.847 0.126 1.00 93.06 72 LEU A N 1
ATOM 566 C CA . LEU A 1 72 ? 1.821 -1.002 0.385 1.00 93.06 72 LEU A CA 1
ATOM 567 C C . LEU A 1 72 ? 0.534 -1.816 0.233 1.00 93.06 72 LEU A C 1
ATOM 569 O O . LEU A 1 72 ? -0.300 -1.806 1.136 1.00 93.06 72 LEU A O 1
ATOM 573 N N . PHE A 1 73 ? 0.398 -2.577 -0.858 1.00 92.12 73 PHE A N 1
ATOM 574 C CA . PHE A 1 73 ? -0.780 -3.421 -1.081 1.00 92.12 73 PHE A CA 1
ATOM 575 C C . PHE A 1 73 ? -0.897 -4.536 -0.043 1.00 92.12 73 PHE A C 1
ATOM 577 O O . PHE A 1 73 ? -1.988 -4.790 0.464 1.00 92.12 73 PHE A O 1
ATOM 584 N N . GLU A 1 74 ? 0.216 -5.175 0.320 1.00 92.56 74 GLU A N 1
ATOM 585 C CA . GLU A 1 74 ? 0.216 -6.185 1.380 1.00 92.56 74 GLU A C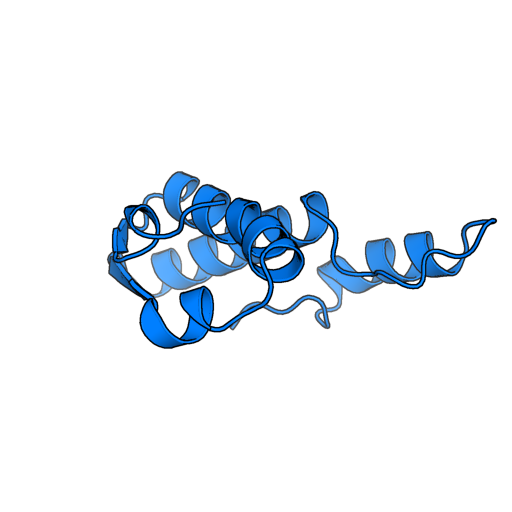A 1
ATOM 586 C C . GLU A 1 74 ? -0.247 -5.626 2.724 1.00 92.56 74 GLU A C 1
ATOM 588 O O . GLU A 1 74 ? -1.004 -6.280 3.439 1.00 92.56 74 GLU A O 1
ATOM 593 N N . SER A 1 75 ? 0.215 -4.432 3.087 1.00 94.19 75 SER A N 1
ATOM 594 C CA . SER A 1 75 ? -0.165 -3.792 4.342 1.00 94.19 75 SER A CA 1
ATOM 595 C C . SER A 1 75 ? -1.659 -3.437 4.368 1.00 94.19 75 SER A C 1
ATOM 597 O O . SER A 1 75 ? -2.342 -3.751 5.343 1.00 94.19 75 SER A O 1
ATOM 599 N N . VAL A 1 76 ? -2.207 -2.911 3.268 1.00 94.19 76 VAL A N 1
ATOM 600 C CA . VAL A 1 76 ? -3.654 -2.662 3.138 1.00 94.19 76 VAL A CA 1
ATOM 601 C C . VAL A 1 76 ? -4.451 -3.968 3.256 1.00 94.19 76 VAL A C 1
ATOM 603 O O . VAL A 1 76 ? -5.427 -4.026 4.006 1.00 94.19 76 VAL A O 1
ATOM 606 N N . LYS A 1 77 ? -3.996 -5.051 2.607 1.00 93.50 77 LYS A N 1
ATOM 607 C CA . LYS A 1 77 ? -4.610 -6.384 2.743 1.00 93.50 77 LYS A CA 1
ATOM 608 C C . LYS A 1 77 ? -4.593 -6.887 4.190 1.00 93.50 77 LYS A C 1
ATOM 610 O O . LYS A 1 77 ? -5.596 -7.419 4.662 1.00 93.50 77 LYS A O 1
ATOM 615 N N . ARG A 1 78 ? -3.496 -6.678 4.931 1.00 93.19 78 ARG A N 1
ATOM 616 C CA . ARG A 1 78 ? -3.394 -7.042 6.362 1.00 93.19 78 ARG A CA 1
ATOM 617 C C . ARG A 1 78 ? -4.392 -6.291 7.246 1.00 93.19 78 ARG A C 1
ATOM 619 O O . ARG A 1 78 ? -4.771 -6.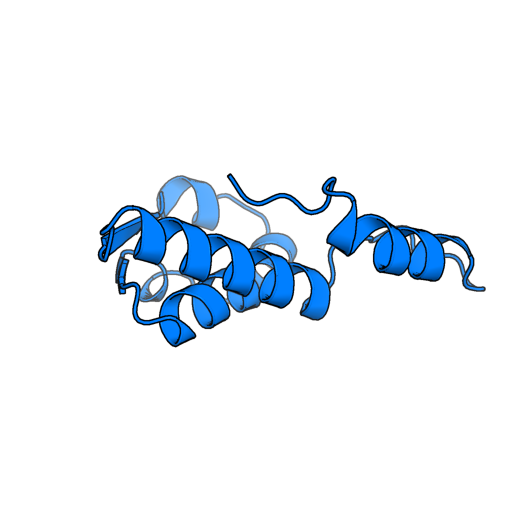816 8.288 1.00 93.19 78 ARG A O 1
ATOM 626 N N . LYS A 1 79 ? -4.841 -5.104 6.832 1.00 92.12 79 LYS A N 1
ATOM 627 C CA . LYS A 1 79 ? -5.900 -4.331 7.504 1.00 92.12 79 LYS A CA 1
ATOM 628 C C . LYS A 1 79 ? -7.319 -4.812 7.166 1.00 92.12 79 LYS A C 1
ATOM 630 O O . LYS A 1 79 ? -8.283 -4.204 7.613 1.00 92.12 79 LYS A O 1
ATOM 635 N N . GLY A 1 80 ? -7.461 -5.908 6.415 1.00 91.31 80 GLY A N 1
ATOM 636 C CA . GLY A 1 80 ? -8.756 -6.512 6.090 1.00 91.31 80 GLY A CA 1
ATOM 637 C C . GLY A 1 80 ? -9.444 -5.904 4.868 1.00 91.31 80 GLY A C 1
ATOM 638 O O . GLY A 1 80 ? -10.628 -6.150 4.655 1.00 91.31 80 GLY A O 1
ATOM 639 N N . ILE A 1 81 ? -8.720 -5.122 4.065 1.00 94.00 81 ILE A N 1
ATOM 640 C CA . ILE A 1 81 ? -9.241 -4.529 2.832 1.00 94.00 81 ILE A CA 1
ATOM 641 C C . ILE A 1 81 ? -8.818 -5.385 1.647 1.00 94.00 81 ILE A C 1
ATOM 643 O O . ILE A 1 81 ? -7.632 -5.642 1.433 1.00 94.00 81 ILE A O 1
ATOM 647 N N . ALA A 1 82 ? -9.790 -5.816 0.852 1.00 93.00 82 ALA A N 1
ATOM 648 C CA . ALA A 1 82 ? -9.528 -6.512 -0.393 1.00 93.00 82 ALA A CA 1
ATOM 649 C C . ALA A 1 82 ? -8.936 -5.534 -1.417 1.00 93.00 82 ALA A C 1
ATOM 651 O O . ALA A 1 82 ? -9.504 -4.475 -1.681 1.00 93.00 82 ALA A O 1
ATOM 652 N N . VAL A 1 83 ? -7.784 -5.897 -1.984 1.00 92.31 83 VAL A N 1
ATOM 653 C CA . VAL A 1 83 ? -7.132 -5.148 -3.067 1.00 92.31 83 VAL A CA 1
ATOM 654 C C . VAL A 1 83 ? -7.208 -5.991 -4.335 1.00 92.31 83 VAL A C 1
ATOM 656 O O . VAL A 1 83 ? -6.400 -6.904 -4.533 1.00 92.31 83 VAL A O 1
ATOM 659 N N . VAL A 1 84 ? -8.205 -5.712 -5.170 1.00 90.56 84 VAL A N 1
ATOM 660 C CA . VAL A 1 84 ? -8.456 -6.410 -6.436 1.00 90.56 84 VAL A CA 1
ATOM 661 C C . VAL A 1 84 ? -7.426 -5.968 -7.463 1.00 90.56 84 VAL A C 1
ATOM 663 O O . VAL A 1 84 ? -7.162 -4.780 -7.608 1.00 90.56 84 VAL A O 1
ATOM 666 N N . GLY A 1 85 ? -6.841 -6.929 -8.179 1.00 84.81 85 GLY A N 1
ATOM 667 C CA . GLY A 1 85 ? -5.830 -6.669 -9.208 1.00 84.81 85 GLY A CA 1
ATOM 668 C C . GLY A 1 85 ? -4.390 -6.772 -8.705 1.00 84.81 85 GLY A C 1
ATOM 669 O O . GLY A 1 85 ? -3.504 -7.054 -9.506 1.00 84.81 85 GLY A O 1
ATOM 670 N N . ALA A 1 86 ? -4.156 -6.680 -7.391 1.00 84.00 86 ALA A N 1
ATOM 671 C CA . ALA A 1 86 ? -2.820 -6.855 -6.813 1.00 84.00 86 ALA A CA 1
ATOM 672 C C . ALA A 1 86 ? -2.216 -8.240 -7.114 1.00 84.00 86 ALA A C 1
ATOM 674 O O . ALA A 1 86 ? -1.009 -8.353 -7.291 1.00 84.00 86 ALA A O 1
ATOM 675 N N . ASP A 1 87 ? -3.045 -9.281 -7.233 1.00 81.06 87 ASP A N 1
ATOM 676 C CA . ASP A 1 87 ? -2.593 -10.654 -7.516 1.00 81.06 87 ASP A CA 1
ATOM 677 C C . ASP A 1 87 ? -2.117 -10.842 -8.968 1.00 81.06 87 ASP A C 1
ATOM 679 O O . ASP A 1 87 ? -1.450 -11.822 -9.287 1.00 81.06 87 ASP A O 1
ATOM 683 N N . LYS A 1 88 ? -2.461 -9.902 -9.859 1.00 82.44 88 LYS A N 1
ATOM 684 C CA . LYS A 1 88 ? -2.022 -9.889 -11.262 1.00 82.44 88 LYS A CA 1
ATOM 685 C C . LYS A 1 88 ? -0.677 -9.179 -11.439 1.00 82.44 88 LYS A C 1
ATOM 687 O O . LYS A 1 88 ? -0.103 -9.227 -12.527 1.00 82.44 88 LYS A O 1
ATOM 692 N N . LEU A 1 89 ? -0.179 -8.509 -10.398 1.00 79.56 89 LEU A N 1
ATOM 693 C CA . LEU A 1 89 ? 1.123 -7.861 -10.428 1.00 79.56 89 LEU A CA 1
ATOM 694 C C . LEU A 1 89 ? 2.212 -8.923 -10.27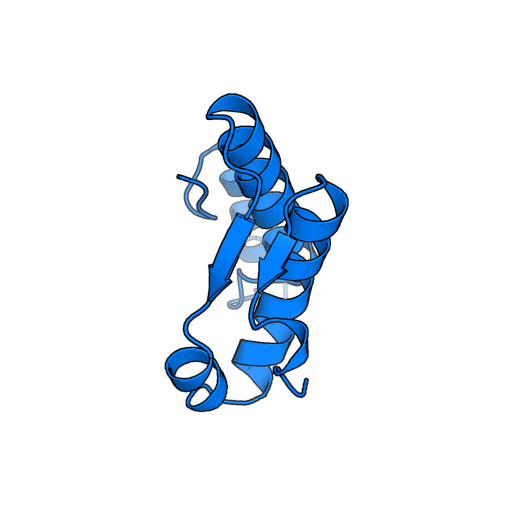6 1.00 79.56 89 LEU A C 1
ATOM 696 O O . LEU A 1 89 ? 2.383 -9.521 -9.217 1.00 79.56 89 LEU A O 1
ATOM 700 N N . VAL A 1 90 ? 2.959 -9.151 -11.354 1.00 69.00 90 VAL A N 1
ATOM 701 C CA . VAL A 1 90 ? 4.196 -9.934 -11.306 1.00 69.00 90 VAL A CA 1
ATOM 702 C C . VAL A 1 90 ? 5.304 -9.003 -10.807 1.00 69.00 90 VAL A C 1
ATOM 704 O O . VAL A 1 90 ? 5.600 -7.997 -11.468 1.00 69.00 90 VAL A O 1
ATOM 707 N N . PHE A 1 91 ? 5.858 -9.310 -9.633 1.00 66.56 91 PHE A N 1
ATOM 708 C CA . PHE A 1 91 ? 6.955 -8.574 -8.996 1.00 66.56 91 PHE A CA 1
ATOM 709 C C . PHE A 1 91 ? 8.312 -9.208 -9.290 1.00 66.56 91 PHE A C 1
ATOM 711 O O . PHE A 1 91 ? 8.396 -10.454 -9.310 1.00 66.56 91 PHE A O 1
#

Solvent-accessible surface area (backbone atoms only — not comparable to full-atom values): 5213 Å² total; per-residue (Å²): 140,62,60,78,85,38,76,91,38,43,62,60,48,51,53,40,56,71,37,87,78,63,45,84,72,73,80,42,59,68,51,26,24,54,40,15,41,50,37,23,54,54,34,53,75,74,69,48,50,74,46,77,57,66,51,69,64,51,66,73,42,58,66,75,60,45,51,48,46,49,39,18,56,53,29,20,42,73,62,67,29,48,59,45,51,60,87,74,59,85,112

Nearest PDB structures (foldseek):
  6zm5-assembly1_P  TM=7.470E-01  e=9.826E-02  Homo sapiens
  6uj5-assembly1_B  TM=4.927E-01  e=1.037E+00  Saccharomyces cerevisiae S288C
  7t1h-assembly1_A  TM=4.815E-01  e=9.760E-01  Saccharomyces cerevisiae S288C
  7v3x-assembly1_A  TM=4.343E-01  e=7.215E-01  Synechococcus elongatus PCC 7942 = FACHB-805
  3kzw-assembly1_D  TM=6.058E-01  e=5.298E+00  Staphylococcus aureus subsp. aureus COL

Secondary structure (DSSP, 8-state):
---TTSHHHHHHHHHHHTSSS-------HHHHHHHHHHHHHHHHHHT--EEE--HHHHHHS-HHHHHHHHHHHHHHHHTT-EEETGGG---

Organism: Solanum tuberosum (NCBI:txid4113)

Radius of gyration: 14.04 Å; Cα contacts (8 Å, |Δi|>4): 108; chains: 1; bounding box: 42×26×28 Å

Mean predicted aligned error: 4.84 Å

Foldseek 3Di:
DFDCPDPVNVVQLVVQCPDVVRDPDSQALVSLLVSLLVVLVVCVVVVAQEDEDPLVVLVPDDPVVNVSNLSSQVNSVVSRHHYHNSVVDDD

pLDDT: mean 87.83, std 5.76, range [66.56, 94.94]